Protein AF-A0A1Q7ZUX0-F1 (afdb_monomer_lite)

Structure (mmCIF, N/CA/C/O backbone):
data_AF-A0A1Q7ZUX0-F1
#
_entry.id   AF-A0A1Q7ZUX0-F1
#
loop_
_atom_site.group_PDB
_atom_site.id
_atom_site.type_symbol
_atom_site.label_atom_id
_atom_site.label_alt_id
_atom_site.label_comp_id
_atom_site.label_asym_id
_atom_site.label_entity_id
_atom_site.label_seq_id
_atom_site.pdbx_PDB_ins_code
_atom_site.Cartn_x
_atom_site.Cartn_y
_atom_site.Cartn_z
_atom_site.occupancy
_atom_site.B_iso_or_equiv
_atom_site.auth_seq_id
_atom_site.auth_comp_id
_atom_site.auth_asym_id
_atom_site.auth_atom_id
_atom_site.pdbx_PDB_model_num
ATOM 1 N N . MET A 1 1 ? -2.173 -11.342 -7.827 1.00 97.38 1 MET A N 1
ATOM 2 C CA . MET A 1 1 ? -1.468 -10.257 -7.103 1.00 97.38 1 MET A CA 1
ATOM 3 C C . MET A 1 1 ? -2.187 -8.942 -7.346 1.00 97.38 1 MET A C 1
ATOM 5 O O . MET A 1 1 ? -3.037 -8.902 -8.233 1.00 97.38 1 MET A O 1
ATOM 9 N N . LEU A 1 2 ? -1.873 -7.899 -6.580 1.00 97.94 2 LEU A N 1
ATOM 10 C CA . LEU A 1 2 ? -2.354 -6.536 -6.807 1.00 97.94 2 LEU A CA 1
ATOM 11 C C . LEU A 1 2 ? -1.170 -5.588 -7.036 1.00 97.94 2 LEU A C 1
ATOM 13 O O . LEU A 1 2 ? -0.123 -5.751 -6.407 1.00 97.94 2 LEU A O 1
ATOM 17 N N . SER A 1 3 ? -1.343 -4.604 -7.924 1.00 98.00 3 SER A N 1
ATOM 18 C CA . SER A 1 3 ? -0.387 -3.506 -8.095 1.00 98.00 3 SER A CA 1
ATOM 19 C C . SER A 1 3 ? -0.668 -2.402 -7.078 1.00 98.00 3 SER A C 1
ATOM 21 O O . SER A 1 3 ? -1.820 -2.016 -6.856 1.00 98.00 3 SER A O 1
ATOM 23 N N . ALA A 1 4 ? 0.394 -1.877 -6.479 1.00 97.44 4 ALA A N 1
ATOM 24 C CA . ALA A 1 4 ? 0.348 -0.714 -5.613 1.00 97.44 4 ALA A CA 1
ATOM 25 C C . ALA A 1 4 ? 1.332 0.356 -6.102 1.00 97.44 4 ALA A C 1
ATOM 27 O O . ALA A 1 4 ? 2.405 0.058 -6.626 1.00 97.44 4 ALA A O 1
ATOM 28 N N . ARG A 1 5 ? 0.928 1.615 -5.949 1.00 96.88 5 ARG A N 1
ATOM 29 C CA . ARG A 1 5 ? 1.744 2.796 -6.231 1.00 96.88 5 ARG A CA 1
ATOM 30 C C . ARG A 1 5 ? 2.155 3.421 -4.904 1.00 96.88 5 ARG A C 1
ATOM 32 O O . ARG A 1 5 ? 1.279 3.713 -4.089 1.00 96.88 5 ARG A O 1
ATOM 39 N N . VAL A 1 6 ? 3.447 3.623 -4.680 1.00 95.81 6 VAL A N 1
ATOM 40 C CA . VAL A 1 6 ? 3.997 4.081 -3.393 1.00 95.81 6 VAL A CA 1
ATOM 41 C C . VAL A 1 6 ? 3.889 5.597 -3.282 1.00 95.81 6 VAL A C 1
ATOM 43 O O . VAL A 1 6 ? 4.154 6.309 -4.250 1.00 95.81 6 VAL A O 1
ATOM 46 N N . ALA A 1 7 ? 3.468 6.100 -2.124 1.00 95.62 7 ALA A N 1
ATOM 47 C CA . ALA A 1 7 ? 3.399 7.534 -1.875 1.00 95.62 7 ALA A CA 1
ATOM 48 C C . ALA A 1 7 ? 4.806 8.152 -1.843 1.00 95.62 7 ALA A C 1
ATOM 50 O O . ALA A 1 7 ? 5.724 7.607 -1.232 1.00 95.62 7 ALA A O 1
ATOM 51 N N . SER A 1 8 ? 4.975 9.304 -2.491 1.00 91.69 8 SER A N 1
ATOM 52 C CA . SER A 1 8 ? 6.235 10.055 -2.468 1.00 91.69 8 SER A CA 1
ATOM 53 C C . SER A 1 8 ? 6.233 11.116 -1.370 1.00 91.69 8 SER A C 1
ATOM 55 O O . SER A 1 8 ? 5.201 11.727 -1.084 1.00 91.69 8 SER A O 1
ATOM 57 N N . LYS A 1 9 ? 7.417 11.416 -0.818 1.00 85.44 9 LYS A N 1
ATOM 58 C CA . LYS A 1 9 ? 7.622 12.539 0.117 1.00 85.44 9 LYS A CA 1
ATOM 59 C C . LYS A 1 9 ? 7.244 13.894 -0.494 1.00 85.44 9 LYS A C 1
ATOM 61 O O . LYS A 1 9 ? 6.820 14.783 0.232 1.00 85.44 9 LYS A O 1
ATOM 66 N N . ASN A 1 10 ? 7.349 14.024 -1.817 1.00 86.81 10 ASN A N 1
ATOM 67 C CA . ASN A 1 10 ? 7.028 15.255 -2.549 1.00 86.81 10 ASN A CA 1
ATOM 68 C C . ASN A 1 10 ? 5.558 15.307 -3.009 1.00 86.81 10 ASN A C 1
ATOM 70 O O . ASN A 1 10 ? 5.188 16.163 -3.808 1.00 86.81 10 ASN A O 1
ATOM 74 N N . GLY A 1 11 ? 4.724 14.382 -2.527 1.00 89.31 11 GLY A N 1
ATOM 75 C CA . GLY A 1 11 ? 3.347 14.220 -2.973 1.00 89.31 11 GLY A CA 1
ATOM 76 C C . GLY A 1 11 ? 3.215 13.338 -4.217 1.00 89.31 11 GLY A C 1
ATOM 77 O O . GLY A 1 11 ? 4.173 13.055 -4.936 1.00 89.31 11 GLY A O 1
ATOM 78 N N . GLY A 1 12 ? 1.990 12.869 -4.451 1.00 94.44 12 GLY A N 1
ATOM 79 C CA . GLY A 1 12 ? 1.679 11.934 -5.529 1.00 94.44 12 GLY A CA 1
ATOM 80 C C . GLY A 1 12 ? 2.091 10.490 -5.233 1.00 94.44 12 GLY A C 1
ATOM 81 O O . GLY A 1 12 ? 2.459 10.129 -4.113 1.00 94.44 12 GLY A O 1
ATOM 82 N N . PHE A 1 13 ? 1.993 9.655 -6.266 1.00 95.69 13 PHE A N 1
ATOM 83 C CA . PHE A 1 13 ? 2.260 8.223 -6.189 1.00 95.69 13 PHE A CA 1
ATOM 84 C C . PHE A 1 13 ? 3.173 7.779 -7.327 1.00 95.69 13 PHE A C 1
ATOM 86 O O . PHE A 1 13 ? 3.032 8.255 -8.459 1.00 95.69 13 PHE A O 1
ATOM 93 N N . SER A 1 14 ? 4.044 6.818 -7.034 1.00 95.25 14 SER A N 1
ATOM 94 C CA . SER A 1 14 ? 4.951 6.190 -7.993 1.00 95.25 14 SER A CA 1
ATOM 95 C C . SER A 1 14 ? 4.201 5.582 -9.197 1.00 95.25 14 SER A C 1
ATOM 97 O O . SER A 1 14 ? 2.976 5.434 -9.146 1.00 95.25 14 SER A O 1
ATOM 99 N N . PRO A 1 15 ? 4.870 5.265 -10.317 1.00 95.25 15 PRO A N 1
ATOM 100 C CA . PRO A 1 15 ? 4.250 4.549 -11.433 1.00 95.25 15 PRO A CA 1
ATOM 101 C C . PRO A 1 15 ? 3.519 3.254 -11.029 1.00 95.25 15 PRO A C 1
ATOM 103 O O . PRO A 1 15 ? 3.806 2.643 -10.000 1.00 95.25 15 PRO A O 1
ATOM 106 N N . GLU A 1 16 ? 2.557 2.818 -11.850 1.00 95.94 16 GLU A N 1
ATOM 107 C CA . GLU A 1 16 ? 1.914 1.513 -11.650 1.00 95.94 16 GLU A CA 1
ATOM 108 C C . GLU A 1 16 ? 2.947 0.376 -11.736 1.00 95.94 16 GLU A C 1
ATOM 110 O O . GLU A 1 16 ? 3.914 0.470 -12.489 1.00 95.94 16 GLU A O 1
ATOM 115 N N . PHE A 1 17 ? 2.714 -0.696 -10.971 1.00 96.81 17 PHE A N 1
ATOM 116 C CA . PHE A 1 17 ? 3.571 -1.886 -10.860 1.00 96.81 17 PHE A CA 1
ATOM 117 C C . PHE A 1 17 ? 4.904 -1.672 -10.130 1.00 96.81 17 PHE A C 1
ATOM 119 O O . PHE A 1 17 ? 5.730 -2.578 -10.110 1.00 96.81 17 PHE A O 1
ATOM 126 N N . ASP A 1 18 ? 5.109 -0.521 -9.488 1.00 94.25 18 ASP A N 1
ATOM 127 C CA . ASP A 1 18 ? 6.287 -0.302 -8.641 1.00 94.25 18 ASP A CA 1
ATOM 128 C C . ASP A 1 18 ? 6.276 -1.112 -7.349 1.00 94.25 18 ASP A C 1
ATOM 130 O O . ASP A 1 18 ? 7.342 -1.390 -6.808 1.00 94.25 18 ASP A O 1
ATOM 134 N N . HIS A 1 19 ? 5.095 -1.495 -6.863 1.00 96.00 19 HIS A N 1
ATOM 135 C CA . HIS A 1 19 ? 4.965 -2.340 -5.686 1.00 96.00 19 HIS A CA 1
ATOM 136 C C . HIS A 1 19 ? 3.933 -3.445 -5.895 1.00 96.00 19 HIS A C 1
ATOM 138 O O . HIS A 1 19 ? 2.892 -3.236 -6.529 1.00 96.00 19 HIS A O 1
ATOM 144 N N . MET A 1 20 ? 4.217 -4.626 -5.349 1.00 97.38 20 MET A N 1
ATOM 145 C CA . MET A 1 20 ? 3.355 -5.804 -5.420 1.00 97.38 20 MET A CA 1
ATOM 146 C C . MET A 1 20 ? 2.839 -6.150 -4.026 1.00 97.38 20 MET A C 1
ATOM 148 O O . MET A 1 20 ? 3.614 -6.305 -3.090 1.00 97.38 20 MET A O 1
ATOM 152 N N . THR A 1 21 ? 1.529 -6.356 -3.912 1.00 97.75 21 THR A N 1
ATOM 153 C CA . THR A 1 21 ? 0.895 -6.851 -2.681 1.00 97.75 21 THR A CA 1
ATOM 154 C C . THR A 1 21 ? -0.030 -8.028 -2.979 1.00 97.75 21 THR A C 1
ATOM 156 O O . THR A 1 21 ? -0.332 -8.349 -4.141 1.00 97.75 21 THR A O 1
ATOM 159 N N . LEU A 1 22 ? -0.494 -8.695 -1.924 1.00 98.06 22 LEU A N 1
ATOM 160 C CA . LEU A 1 22 ? -1.415 -9.818 -2.014 1.00 98.06 22 LEU A CA 1
ATOM 161 C C . LEU A 1 22 ? -2.781 -9.454 -1.433 1.00 98.06 22 LEU A C 1
ATOM 163 O O . LEU A 1 22 ? -2.894 -8.903 -0.341 1.00 98.06 22 LEU A O 1
ATOM 167 N N . LEU A 1 23 ? -3.826 -9.831 -2.169 1.00 97.94 23 LEU A N 1
ATOM 168 C CA . LEU A 1 23 ? -5.182 -9.933 -1.646 1.00 97.94 23 LEU A CA 1
ATOM 169 C C . LEU A 1 23 ? -5.449 -11.387 -1.278 1.00 97.94 23 LEU A C 1
ATOM 171 O O . LEU A 1 23 ? -5.555 -12.237 -2.163 1.00 97.94 23 LEU A O 1
ATOM 175 N N . VAL A 1 24 ? -5.589 -11.650 0.015 1.00 98.12 24 VAL A N 1
ATOM 176 C CA . VAL A 1 24 ? 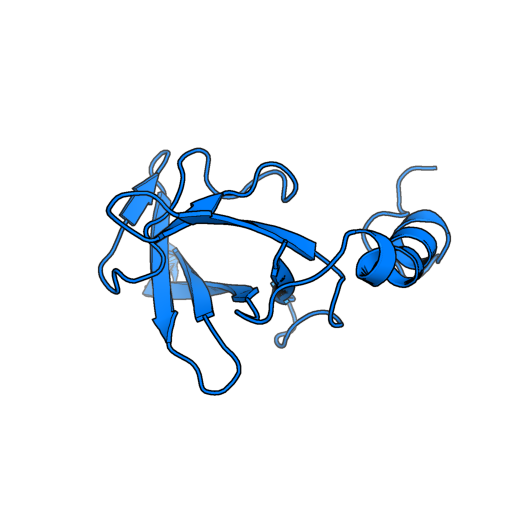-5.941 -12.961 0.559 1.00 98.12 24 VAL A CA 1
ATOM 177 C C . VAL A 1 24 ? -7.437 -12.967 0.858 1.00 98.12 24 VAL A C 1
ATOM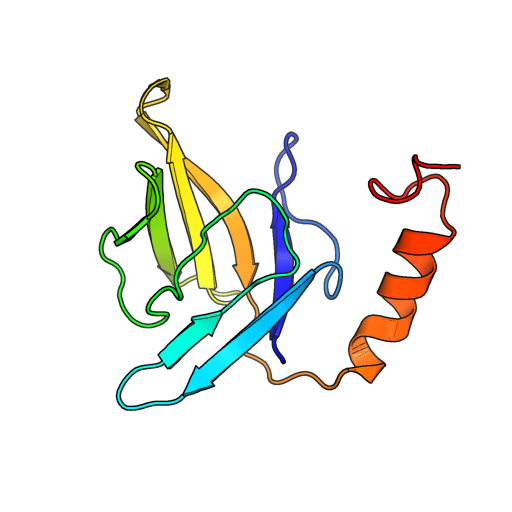 179 O O . VAL A 1 24 ? -7.942 -12.098 1.567 1.00 98.12 24 VAL A O 1
ATOM 182 N N . ARG A 1 25 ? -8.171 -13.925 0.288 1.00 97.06 25 ARG A N 1
ATOM 183 C CA . ARG A 1 25 ? -9.618 -14.063 0.496 1.00 97.06 25 ARG A CA 1
ATOM 184 C C . ARG A 1 25 ? -9.882 -15.211 1.464 1.00 97.06 25 ARG A C 1
ATOM 186 O O . ARG A 1 25 ? -9.643 -16.360 1.115 1.00 97.06 25 ARG A O 1
ATOM 193 N N . LEU A 1 26 ? -10.368 -14.879 2.656 1.00 94.75 26 LEU A N 1
ATOM 194 C CA . LEU A 1 26 ? -10.915 -15.827 3.629 1.00 94.75 26 LEU A CA 1
ATOM 195 C C . LEU A 1 26 ? -12.394 -15.468 3.848 1.00 94.75 26 LEU A C 1
ATOM 197 O O . LEU A 1 26 ? -13.070 -15.085 2.894 1.00 94.75 26 LEU A O 1
ATOM 201 N N . LYS A 1 27 ? -12.894 -15.535 5.090 1.00 96.75 27 LYS A N 1
ATOM 202 C CA . LYS A 1 27 ? -14.196 -14.948 5.455 1.00 96.75 27 LYS A CA 1
ATOM 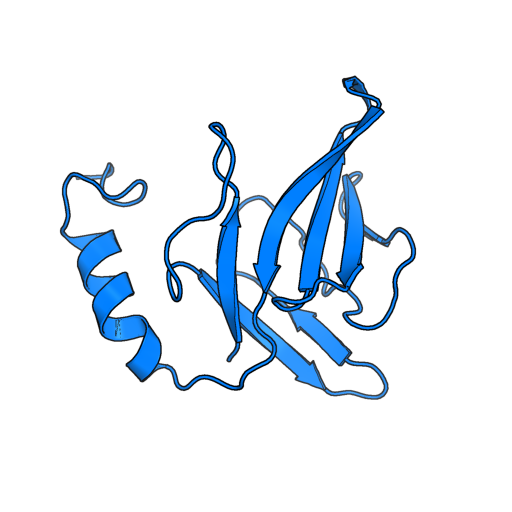203 C C . LYS A 1 27 ? -14.261 -13.458 5.091 1.00 96.75 27 LYS A C 1
ATOM 205 O O . LYS A 1 27 ? -15.263 -12.999 4.559 1.00 96.75 27 LYS A O 1
ATOM 210 N N . ASP A 1 28 ? -13.167 -12.745 5.348 1.00 96.81 28 ASP A N 1
ATOM 211 C CA . ASP A 1 28 ? -12.973 -11.336 5.009 1.00 96.81 28 ASP A CA 1
ATOM 212 C C . ASP A 1 28 ? -11.800 -11.191 4.012 1.00 96.81 28 ASP A C 1
ATOM 214 O O . ASP A 1 28 ? -10.941 -12.081 3.933 1.00 96.81 28 ASP A O 1
ATOM 218 N N . PRO A 1 29 ? -11.736 -10.101 3.225 1.00 97.81 29 PRO A N 1
ATOM 219 C CA . PRO A 1 29 ? -10.604 -9.800 2.357 1.00 97.81 29 PRO A CA 1
ATOM 220 C C . PRO A 1 29 ? -9.463 -9.124 3.131 1.00 97.81 29 PRO A C 1
ATOM 222 O O . PRO A 1 29 ? -9.654 -8.095 3.783 1.00 97.81 29 PRO A O 1
ATOM 225 N N . TRP A 1 30 ? -8.250 -9.648 2.981 1.00 98.25 30 TRP A N 1
ATOM 226 C CA . TRP A 1 30 ? -7.055 -9.164 3.669 1.00 98.25 30 TRP A CA 1
ATOM 227 C C . TRP A 1 30 ? -5.993 -8.689 2.685 1.00 98.25 30 TRP A C 1
ATOM 229 O O . TRP A 1 30 ? -5.728 -9.334 1.670 1.00 98.25 30 TRP A O 1
ATOM 239 N N . LEU A 1 31 ? -5.375 -7.562 3.011 1.00 98.00 31 LEU A N 1
ATOM 240 C CA . LEU A 1 31 ? -4.151 -7.070 2.406 1.00 98.00 31 LEU A CA 1
ATOM 241 C C . LEU A 1 31 ? -2.964 -7.678 3.155 1.00 98.00 31 LEU A C 1
ATOM 243 O O . LEU A 1 31 ? -2.829 -7.468 4.360 1.00 98.00 31 LEU A O 1
ATOM 247 N N . ALA A 1 32 ? -2.116 -8.403 2.434 1.00 97.69 32 ALA A N 1
ATOM 248 C CA . ALA A 1 32 ? -0.850 -8.917 2.937 1.00 97.69 32 ALA A CA 1
ATOM 249 C C . ALA A 1 32 ? 0.304 -8.369 2.092 1.00 97.69 32 ALA A C 1
ATOM 251 O O . ALA A 1 32 ? 0.233 -8.331 0.859 1.00 97.69 32 ALA A O 1
ATOM 252 N N . ASP A 1 33 ? 1.361 -7.940 2.770 1.00 96.94 33 ASP A N 1
ATOM 253 C CA . ASP A 1 33 ? 2.532 -7.325 2.162 1.00 96.94 33 ASP A CA 1
ATOM 254 C C . ASP A 1 33 ? 3.744 -7.576 3.057 1.00 96.94 33 ASP A C 1
ATOM 256 O O . ASP A 1 33 ? 3.766 -7.161 4.210 1.00 96.94 33 ASP A O 1
ATOM 260 N N . VAL A 1 34 ? 4.728 -8.288 2.517 1.00 94.69 34 VAL A N 1
ATOM 261 C CA . VAL A 1 34 ? 6.004 -8.587 3.184 1.00 94.69 34 VAL A CA 1
ATOM 262 C C . VAL A 1 34 ? 7.191 -8.019 2.398 1.00 94.69 34 VAL A C 1
ATOM 264 O O . VAL A 1 34 ? 8.337 -8.325 2.705 1.00 94.69 34 VAL A O 1
ATOM 267 N N . GLY A 1 35 ? 6.922 -7.227 1.351 1.00 92.38 35 GLY A N 1
ATOM 268 C CA . GLY A 1 35 ? 7.930 -6.728 0.411 1.00 92.38 35 GLY A CA 1
ATOM 269 C C . GLY A 1 35 ? 8.229 -5.234 0.538 1.00 92.38 35 GLY A C 1
ATOM 270 O O . GLY A 1 35 ? 9.182 -4.765 -0.071 1.00 92.38 35 GLY A O 1
ATOM 271 N N . PHE A 1 36 ? 7.432 -4.476 1.301 1.00 88.44 36 PHE A N 1
ATOM 272 C CA . PHE A 1 36 ? 7.606 -3.022 1.441 1.00 88.44 36 PHE A CA 1
ATOM 273 C C . PHE A 1 36 ? 8.790 -2.625 2.345 1.00 88.44 36 PHE A C 1
ATOM 275 O O . PHE A 1 36 ? 9.295 -1.508 2.256 1.00 88.44 36 PHE A O 1
ATOM 282 N N . GLY A 1 37 ? 9.223 -3.522 3.236 1.00 86.69 37 GLY A N 1
ATOM 283 C CA . GLY A 1 37 ? 10.162 -3.214 4.315 1.00 86.69 37 GLY A CA 1
ATOM 284 C C . GLY A 1 37 ? 9.434 -2.714 5.567 1.00 86.69 37 GLY A C 1
ATOM 285 O O . GLY A 1 37 ? 8.619 -3.427 6.145 1.00 86.69 37 GLY A O 1
ATOM 286 N N . GLU A 1 38 ? 9.718 -1.485 5.995 1.00 87.75 38 GLU A N 1
ATOM 287 C CA . GLU A 1 38 ? 9.191 -0.883 7.231 1.00 87.75 38 GLU A CA 1
ATOM 288 C C . GLU A 1 38 ? 7.764 -0.321 7.058 1.00 87.75 38 GLU A C 1
ATOM 290 O O . GLU A 1 38 ? 7.565 0.880 6.847 1.00 87.75 38 GLU A O 1
ATOM 295 N N . LEU A 1 39 ? 6.746 -1.180 7.183 1.00 91.25 39 LEU A N 1
ATOM 296 C CA . LEU A 1 39 ? 5.338 -0.765 7.160 1.00 91.25 39 LEU A CA 1
ATOM 297 C C . LEU A 1 39 ? 4.524 -1.409 8.293 1.00 91.25 39 LEU A C 1
ATOM 299 O O . LEU A 1 39 ? 4.619 -0.956 9.438 1.00 91.25 39 LEU A O 1
ATOM 303 N N . PHE A 1 40 ? 3.724 -2.429 7.984 1.00 95.19 40 PHE A N 1
ATOM 304 C CA . PHE A 1 40 ? 2.905 -3.206 8.916 1.00 95.19 40 PHE A CA 1
ATOM 305 C C . PHE A 1 40 ? 3.392 -4.663 8.925 1.00 95.19 40 PHE A C 1
ATOM 307 O O . PHE A 1 40 ? 3.961 -5.111 7.930 1.00 95.19 40 PHE A O 1
ATOM 314 N N . THR A 1 41 ? 3.193 -5.396 10.021 1.00 95.81 41 THR A N 1
ATOM 315 C CA . THR A 1 41 ? 3.653 -6.792 10.157 1.00 95.81 41 THR A CA 1
ATOM 316 C C . THR A 1 41 ? 2.504 -7.799 10.175 1.00 95.81 41 THR A C 1
ATOM 318 O O . THR A 1 41 ? 2.720 -8.985 9.934 1.00 95.81 41 THR A O 1
ATOM 321 N N . GLU A 1 42 ? 1.272 -7.338 10.377 1.00 96.38 42 GLU A N 1
ATOM 322 C CA . GLU A 1 42 ? 0.064 -8.154 10.332 1.00 96.38 42 GLU A CA 1
ATOM 323 C C . GLU A 1 42 ? -0.793 -7.811 9.101 1.00 96.38 42 GLU A C 1
ATOM 325 O O . GLU A 1 42 ? -0.833 -6.656 8.672 1.00 96.38 42 GLU A O 1
ATOM 330 N N . PRO A 1 43 ? -1.560 -8.759 8.531 1.00 97.44 43 PRO A N 1
ATOM 331 C CA . PRO A 1 43 ? -2.496 -8.453 7.452 1.00 97.44 43 PRO A CA 1
ATOM 332 C C . PRO A 1 43 ? -3.540 -7.405 7.860 1.00 97.44 43 PRO A C 1
ATOM 334 O O . PRO A 1 43 ? -4.056 -7.418 8.980 1.00 97.44 43 PRO A O 1
ATOM 337 N N . LYS A 1 44 ? -3.903 -6.503 6.943 1.00 98.00 44 LYS A N 1
ATOM 338 C CA . LYS A 1 44 ? -4.935 -5.480 7.185 1.00 98.00 44 LYS A CA 1
ATOM 339 C C . LYS A 1 44 ? -6.232 -5.830 6.462 1.00 98.00 44 LYS A C 1
ATOM 341 O O . LYS A 1 44 ? -6.219 -6.187 5.285 1.00 98.00 44 LYS A O 1
ATOM 346 N N . ARG A 1 45 ? -7.373 -5.701 7.139 1.00 97.88 45 ARG A N 1
ATOM 347 C CA . ARG A 1 45 ? -8.697 -5.907 6.535 1.00 97.88 45 ARG A CA 1
ATOM 348 C C . ARG A 1 45 ? -8.948 -4.857 5.465 1.00 97.88 45 ARG A C 1
ATOM 350 O O . ARG A 1 45 ? -8.937 -3.662 5.755 1.00 97.88 45 ARG A O 1
ATOM 357 N N . LEU A 1 46 ? -9.184 -5.308 4.239 1.00 97.12 46 LEU A N 1
ATOM 358 C CA . LEU A 1 46 ? -9.283 -4.454 3.056 1.00 97.12 46 LEU A CA 1
ATOM 359 C C . LEU A 1 46 ? -10.649 -3.759 2.929 1.00 97.12 46 LEU A C 1
ATOM 361 O O . LEU A 1 46 ? -10.770 -2.710 2.290 1.00 97.12 46 LEU A O 1
ATOM 365 N N . ASP A 1 47 ? -11.692 -4.360 3.495 1.00 95.12 47 ASP A N 1
ATOM 366 C CA . ASP A 1 47 ? -13.072 -3.872 3.473 1.00 95.12 47 ASP A CA 1
ATOM 367 C C . ASP A 1 47 ? -13.477 -3.101 4.737 1.00 95.12 47 ASP A C 1
ATOM 369 O O . ASP A 1 47 ? -14.560 -2.516 4.770 1.00 95.12 47 ASP A O 1
ATOM 373 N N . TYR A 1 48 ? -12.593 -3.034 5.733 1.00 97.12 48 TYR A N 1
ATOM 374 C CA . TYR A 1 48 ? -12.801 -2.307 6.978 1.00 97.12 48 TYR A CA 1
ATOM 375 C C . TYR A 1 48 ? -12.197 -0.897 6.908 1.00 97.12 48 TYR A C 1
ATOM 377 O O . TYR A 1 48 ? -10.995 -0.726 6.707 1.00 97.12 48 TYR A O 1
ATOM 385 N N . SER A 1 49 ? -13.034 0.127 7.097 1.00 94.19 49 SER A N 1
ATOM 386 C CA . SER A 1 49 ? -12.627 1.539 7.017 1.00 94.19 49 SER A CA 1
ATOM 387 C C . SER A 1 49 ? -12.150 2.139 8.342 1.00 94.19 49 SER A C 1
ATOM 389 O O . SER A 1 49 ? -11.734 3.300 8.368 1.00 94.19 49 SER A O 1
ATOM 391 N N . GLY A 1 50 ? -12.253 1.392 9.443 1.00 97.19 50 GLY A N 1
ATOM 392 C CA . GLY A 1 50 ? -11.817 1.847 10.758 1.00 97.19 50 GLY A CA 1
ATOM 393 C C . GLY A 1 50 ? -10.296 1.761 10.955 1.00 97.19 50 GLY A C 1
ATOM 394 O O . GLY A 1 50 ? -9.590 1.182 10.121 1.00 97.19 50 GLY A O 1
ATOM 395 N N . PRO A 1 51 ? -9.780 2.335 12.057 1.00 97.75 51 PRO A N 1
ATOM 396 C CA . PRO A 1 51 ? -8.380 2.205 12.441 1.00 97.75 51 PRO A CA 1
ATOM 397 C C . PRO A 1 51 ? -7.998 0.746 12.725 1.00 97.75 51 PRO A C 1
ATOM 399 O O . PRO A 1 51 ? -8.776 -0.001 13.318 1.00 97.75 51 PRO A O 1
ATOM 402 N N . GLN A 1 52 ? -6.793 0.354 12.320 1.00 98.25 52 GLN A N 1
ATOM 403 C CA . GLN A 1 52 ? -6.208 -0.968 12.540 1.00 98.25 52 GLN A CA 1
ATOM 404 C C . GLN A 1 52 ? -4.811 -0.787 13.140 1.00 98.25 52 GLN A C 1
ATOM 406 O O . GLN A 1 52 ? -3.926 -0.239 12.482 1.00 98.25 52 GLN A O 1
ATOM 411 N N . THR A 1 53 ? -4.618 -1.200 14.390 1.00 97.81 53 THR A N 1
ATOM 412 C CA . THR A 1 53 ? -3.325 -1.115 15.084 1.00 97.81 53 THR A CA 1
ATOM 413 C C . THR A 1 53 ? -2.377 -2.213 14.622 1.00 97.81 53 THR A C 1
ATOM 415 O O . THR A 1 53 ? -2.820 -3.306 14.271 1.00 97.81 53 THR A O 1
ATOM 418 N N . ASP A 1 54 ? -1.083 -1.914 14.614 1.00 97.12 54 ASP A N 1
ATOM 419 C CA . ASP A 1 54 ? -0.013 -2.860 14.305 1.00 97.12 54 ASP A CA 1
ATOM 420 C C . ASP A 1 54 ? 1.324 -2.292 14.804 1.00 97.12 54 ASP A C 1
ATOM 422 O O . ASP A 1 54 ? 1.696 -1.182 14.416 1.00 97.12 54 ASP A O 1
ATOM 426 N N . GLY A 1 55 ? 2.017 -3.002 15.700 1.00 93.56 55 GLY A N 1
ATOM 427 C CA . GLY A 1 55 ? 3.349 -2.600 16.174 1.00 93.56 55 GLY A CA 1
ATOM 428 C C . GLY A 1 55 ? 3.424 -1.176 16.746 1.00 93.56 55 GLY A C 1
ATOM 429 O O . GLY A 1 55 ? 4.385 -0.456 16.491 1.00 93.56 55 GLY A O 1
ATOM 430 N N . GLY A 1 56 ? 2.379 -0.718 17.447 1.00 94.56 56 GLY A N 1
ATOM 431 C CA . GLY A 1 56 ? 2.290 0.652 17.981 1.00 94.56 56 GLY A CA 1
ATOM 432 C C . GLY A 1 56 ? 1.965 1.738 16.944 1.00 94.56 56 GLY A C 1
ATOM 433 O O . GLY A 1 56 ? 1.830 2.907 17.298 1.00 94.56 56 GLY A O 1
ATOM 434 N N . ARG A 1 57 ? 1.794 1.374 15.669 1.00 97.00 57 ARG A N 1
ATOM 435 C CA . ARG A 1 57 ? 1.340 2.252 14.583 1.00 97.00 57 ARG A CA 1
ATOM 436 C C . ARG A 1 57 ? -0.150 2.013 14.320 1.00 97.00 57 ARG A C 1
ATOM 438 O O . ARG A 1 57 ? -0.692 0.952 14.629 1.00 97.00 57 ARG A O 1
ATOM 445 N N . VAL A 1 58 ? -0.826 3.000 13.734 1.00 98.25 58 VAL A N 1
ATOM 446 C CA . VAL A 1 58 ? -2.251 2.899 13.380 1.00 98.25 58 VAL A CA 1
ATOM 447 C C . VAL A 1 58 ? -2.418 3.094 11.883 1.00 98.25 58 VAL A C 1
ATOM 449 O O . VAL A 1 58 ? -1.939 4.075 11.318 1.00 98.25 58 VAL A O 1
ATOM 452 N N . TYR A 1 59 ? -3.130 2.172 11.246 1.00 98.31 59 TYR A N 1
ATOM 453 C CA . TYR A 1 59 ? -3.389 2.159 9.814 1.00 98.31 59 TYR A CA 1
ATOM 454 C C . TYR A 1 59 ? -4.868 2.335 9.514 1.00 98.31 59 TYR A C 1
ATOM 456 O O . TYR A 1 59 ? -5.732 2.023 10.332 1.00 98.31 59 TYR A O 1
ATOM 464 N N . ARG A 1 60 ? -5.171 2.808 8.309 1.00 98.06 60 ARG A N 1
ATOM 465 C CA . ARG A 1 60 ? -6.535 2.884 7.795 1.00 98.06 60 ARG A CA 1
ATOM 466 C C . ARG A 1 60 ? -6.545 2.648 6.296 1.00 98.06 60 ARG A C 1
ATOM 468 O O . ARG A 1 60 ? -5.702 3.185 5.578 1.00 98.06 60 ARG A O 1
ATOM 475 N N . ILE A 1 61 ? -7.537 1.895 5.829 1.00 98.25 61 ILE A N 1
ATOM 476 C CA . ILE A 1 61 ? -7.794 1.688 4.405 1.00 98.25 61 ILE A CA 1
ATOM 477 C C . ILE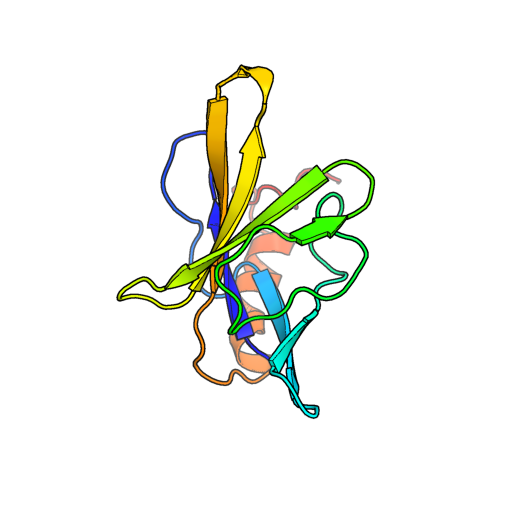 A 1 61 ? -9.063 2.446 4.027 1.00 98.25 61 ILE A C 1
ATOM 479 O O . ILE A 1 61 ? -10.121 2.264 4.624 1.00 98.25 61 ILE A O 1
ATOM 483 N N . THR A 1 62 ? -8.964 3.318 3.026 1.00 97.81 62 THR A N 1
ATOM 484 C CA . THR A 1 62 ? -10.096 4.116 2.534 1.00 97.81 62 THR A CA 1
ATOM 485 C C . THR A 1 62 ? -10.372 3.836 1.064 1.00 97.81 62 THR A C 1
ATOM 487 O O . THR A 1 62 ? -9.480 3.467 0.297 1.00 97.81 62 THR A O 1
ATOM 490 N N . ARG A 1 63 ? -11.636 3.983 0.656 1.00 97.38 63 ARG A N 1
ATOM 491 C CA . ARG A 1 63 ? -12.042 3.843 -0.746 1.00 97.38 63 ARG A CA 1
ATOM 492 C C . ARG A 1 63 ? -11.717 5.128 -1.509 1.00 97.38 63 ARG A C 1
ATOM 494 O O . ARG A 1 63 ? -11.954 6.229 -1.007 1.00 97.38 63 ARG A O 1
ATOM 501 N N . ARG A 1 64 ? -11.192 4.969 -2.721 1.00 95.50 64 ARG A N 1
ATOM 502 C CA . ARG A 1 64 ? -10.903 6.044 -3.678 1.00 95.50 64 ARG A CA 1
ATOM 503 C C . ARG A 1 64 ? -11.392 5.630 -5.071 1.00 95.50 64 ARG A C 1
ATOM 505 O O . ARG A 1 64 ? -11.519 4.423 -5.292 1.00 95.50 64 ARG A O 1
ATOM 512 N N . PRO A 1 65 ? -11.669 6.573 -5.989 1.00 94.06 65 PRO A N 1
ATOM 513 C CA . PRO A 1 65 ? -12.070 6.241 -7.360 1.00 94.06 65 PRO A CA 1
ATOM 514 C C . PRO A 1 65 ? -11.099 5.266 -8.044 1.00 94.06 65 PRO A C 1
ATOM 516 O O . PRO A 1 65 ? -11.517 4.306 -8.682 1.00 94.06 65 PRO A O 1
ATOM 519 N N . GLU A 1 66 ? -9.802 5.460 -7.825 1.00 89.94 66 GLU A N 1
ATOM 520 C CA . GLU A 1 66 ? -8.711 4.657 -8.375 1.00 89.94 66 GLU A CA 1
ATOM 521 C C . GLU A 1 66 ? -8.429 3.338 -7.622 1.00 89.94 66 GLU A C 1
ATOM 523 O O . GLU A 1 66 ? -7.633 2.528 -8.097 1.00 89.94 66 GLU A O 1
ATOM 528 N N . GLY A 1 67 ? -9.075 3.080 -6.472 1.00 95.69 67 GLY A N 1
ATOM 529 C CA . GLY A 1 67 ? -8.909 1.823 -5.733 1.00 95.69 67 GLY A CA 1
ATOM 530 C C . GLY A 1 67 ? -9.026 1.923 -4.207 1.00 95.69 67 GLY A C 1
ATOM 531 O O . GLY A 1 67 ? -10.083 2.257 -3.651 1.00 95.69 67 GLY A O 1
ATOM 532 N N . ARG A 1 68 ? -7.969 1.513 -3.498 1.00 97.94 68 ARG A N 1
ATOM 533 C CA . ARG A 1 68 ? -7.875 1.564 -2.029 1.00 97.94 68 ARG A CA 1
ATOM 534 C C . ARG A 1 68 ? -6.620 2.310 -1.607 1.00 97.94 68 ARG A C 1
ATOM 536 O O . ARG A 1 68 ? -5.528 1.966 -2.034 1.00 97.94 68 ARG A O 1
ATOM 543 N N . LEU A 1 69 ? -6.778 3.288 -0.726 1.00 97.94 69 LEU A N 1
ATOM 544 C CA . LEU A 1 69 ? -5.665 4.028 -0.151 1.00 97.94 69 LEU A CA 1
ATOM 545 C C . LEU A 1 69 ? -5.365 3.497 1.248 1.00 97.94 69 LEU A C 1
ATOM 547 O O . LEU A 1 69 ? -6.222 3.603 2.130 1.00 97.94 69 LEU A O 1
ATOM 551 N N . LEU A 1 70 ? -4.154 2.975 1.441 1.00 97.94 70 LEU A N 1
ATOM 552 C CA . LEU A 1 70 ? -3.597 2.695 2.758 1.00 97.94 70 LEU A CA 1
ATOM 553 C C . LEU A 1 70 ? -2.914 3.957 3.294 1.00 97.94 70 LEU A C 1
ATOM 555 O O . LEU A 1 70 ? -2.052 4.540 2.633 1.00 97.94 70 LEU A O 1
ATOM 559 N N . SER A 1 71 ? -3.273 4.350 4.511 1.00 97.69 71 SER A N 1
ATOM 560 C CA . SER A 1 71 ? -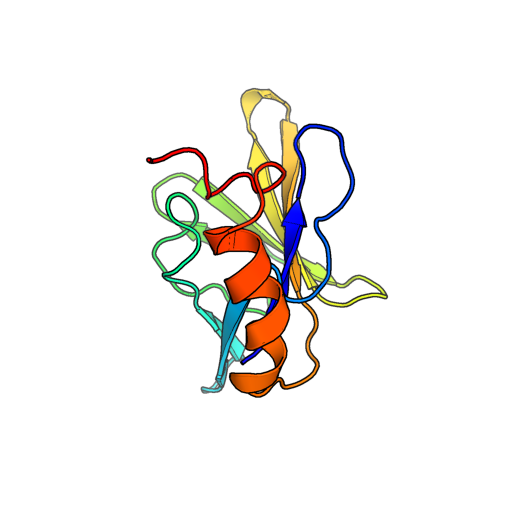2.643 5.454 5.232 1.00 97.69 71 SER A CA 1
ATOM 561 C C . SER A 1 71 ? -2.215 5.020 6.627 1.00 97.69 71 SER A C 1
ATOM 563 O O . SER A 1 71 ? -2.871 4.179 7.244 1.00 97.69 71 SER A O 1
ATOM 565 N N . ARG A 1 72 ? -1.152 5.641 7.134 1.00 97.69 72 ARG A N 1
ATOM 566 C CA . ARG A 1 72 ? -0.683 5.514 8.515 1.00 97.69 72 ARG A CA 1
ATOM 567 C C . ARG A 1 72 ? -0.970 6.808 9.270 1.00 97.69 72 ARG A C 1
ATOM 569 O O . ARG A 1 72 ? -0.857 7.888 8.700 1.00 97.69 72 ARG A O 1
ATOM 576 N N . TRP A 1 73 ? -1.373 6.707 10.526 1.00 98.06 73 TRP A N 1
ATOM 577 C CA . TRP A 1 73 ? -1.546 7.866 11.391 1.00 98.06 73 TRP A CA 1
ATOM 578 C C . TRP A 1 73 ? -0.185 8.438 11.788 1.00 98.06 73 TRP A C 1
ATOM 580 O O . TRP A 1 73 ? 0.653 7.706 12.312 1.00 98.06 73 TRP A O 1
ATOM 590 N N . GLU A 1 74 ? 0.015 9.733 11.556 1.00 96.81 74 GLU A N 1
ATOM 591 C CA . GLU A 1 74 ? 1.151 10.500 12.062 1.00 96.81 74 GLU A CA 1
ATOM 592 C C . GLU A 1 74 ? 0.653 11.412 13.186 1.00 96.81 74 GLU A C 1
ATOM 594 O O . GLU A 1 74 ? 0.059 12.468 12.946 1.00 96.81 74 GLU A O 1
ATOM 599 N N . GLY A 1 75 ? 0.860 10.963 14.425 1.00 95.75 75 GLY A N 1
ATOM 600 C CA . GLY A 1 75 ? 0.328 11.619 15.616 1.00 95.75 75 GLY A CA 1
ATOM 601 C C . GLY A 1 75 ? 0.889 13.020 15.833 1.00 95.75 75 GLY A C 1
ATOM 602 O O . GLY A 1 75 ? 0.134 13.910 16.215 1.00 95.75 75 GLY A O 1
ATOM 603 N N . ALA A 1 76 ? 2.168 13.252 15.518 1.00 96.12 76 ALA A N 1
ATOM 604 C CA . ALA A 1 76 ? 2.790 14.561 15.712 1.00 96.12 76 ALA A CA 1
ATOM 605 C C . ALA A 1 76 ? 2.208 15.630 14.774 1.00 96.12 76 ALA A C 1
ATOM 607 O O . ALA A 1 76 ? 2.165 16.809 15.117 1.00 96.12 76 ALA A O 1
ATOM 608 N N . LYS A 1 77 ? 1.735 15.218 13.592 1.00 95.88 77 LYS A N 1
ATOM 609 C CA . LYS A 1 77 ? 1.131 16.104 12.586 1.00 95.88 77 LYS A CA 1
ATOM 610 C C . LYS A 1 77 ? -0.398 16.063 12.592 1.00 95.88 77 LYS A C 1
ATOM 612 O O . LYS A 1 77 ? -1.021 16.771 11.804 1.00 95.88 77 LYS A O 1
ATOM 617 N N . ASN A 1 78 ? -0.996 15.228 13.445 1.00 96.38 78 ASN A N 1
ATOM 618 C CA . ASN A 1 78 ? -2.438 15.005 13.531 1.00 96.38 78 ASN A CA 1
ATOM 619 C C . ASN A 1 78 ? -3.086 14.714 12.159 1.00 96.38 78 ASN A C 1
ATOM 621 O O . ASN A 1 78 ? -4.135 15.265 11.818 1.00 96.38 78 ASN A O 1
ATOM 625 N N . LEU A 1 79 ? -2.442 13.876 11.338 1.00 96.50 79 LEU A N 1
ATOM 626 C CA . LEU A 1 79 ? -2.913 13.574 9.984 1.00 96.50 79 LEU A CA 1
ATOM 627 C C . LEU A 1 79 ? -2.676 12.118 9.573 1.00 96.50 79 LEU A C 1
ATOM 629 O O . LEU A 1 79 ? -1.880 11.387 10.158 1.00 96.50 79 LEU A O 1
ATOM 633 N N . TRP A 1 80 ? -3.379 11.700 8.520 1.00 97.38 80 TRP A N 1
ATOM 634 C CA . TRP A 1 80 ? -3.200 10.394 7.887 1.00 97.38 80 TRP A CA 1
ATOM 635 C C . TRP A 1 80 ? -2.232 10.507 6.710 1.00 97.38 80 TRP A C 1
ATOM 637 O O . TRP A 1 80 ? -2.593 11.057 5.671 1.00 97.38 80 TRP A O 1
ATOM 647 N N . GLU A 1 81 ? -1.030 9.954 6.852 1.00 96.75 81 GLU A N 1
ATOM 648 C CA . GLU A 1 81 ? -0.008 9.929 5.807 1.00 96.75 81 GLU A CA 1
ATOM 649 C C . GLU A 1 81 ? -0.263 8.780 4.817 1.00 96.75 81 GLU A C 1
ATOM 651 O O . GLU A 1 81 ? -0.260 7.609 5.221 1.00 96.75 81 GLU A O 1
ATOM 656 N N . PRO A 1 82 ? -0.474 9.064 3.517 1.00 97.31 82 PRO A N 1
ATOM 657 C CA . PRO A 1 82 ? -0.541 8.047 2.467 1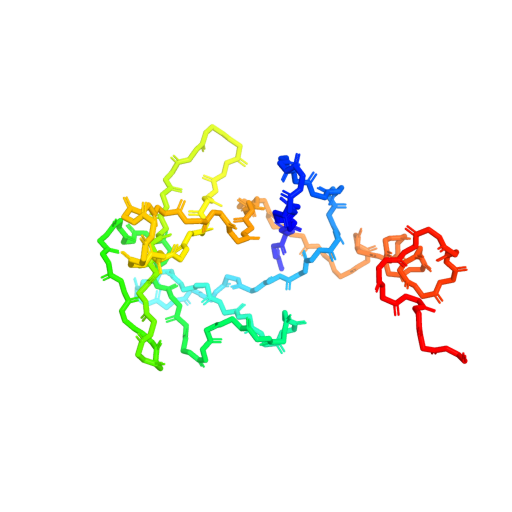.00 97.31 82 PRO A CA 1
ATOM 658 C C . PRO A 1 82 ? 0.699 7.148 2.457 1.00 97.31 82 PRO A C 1
ATOM 660 O O . PRO A 1 82 ? 1.813 7.649 2.555 1.00 97.31 82 PRO A O 1
ATOM 663 N N . GLN A 1 83 ? 0.507 5.836 2.305 1.00 96.81 83 GLN A N 1
ATOM 664 C CA . GLN A 1 83 ? 1.603 4.865 2.175 1.00 96.81 83 GLN A CA 1
ATOM 665 C C . GLN A 1 83 ? 1.623 4.269 0.764 1.00 96.81 83 GLN A C 1
ATOM 667 O O . GLN A 1 83 ? 2.615 4.398 0.049 1.00 96.81 83 GLN A O 1
ATOM 672 N N . TYR A 1 84 ? 0.497 3.716 0.303 1.00 94.56 84 TYR A N 1
ATOM 673 C CA . TYR A 1 84 ? 0.323 3.368 -1.107 1.00 94.56 84 TYR A CA 1
ATOM 674 C C . TYR A 1 84 ? -1.141 3.335 -1.559 1.00 94.56 84 TYR A C 1
ATOM 676 O O . TYR A 1 84 ? -2.065 3.125 -0.766 1.00 94.56 84 TYR A O 1
ATOM 684 N N . MET A 1 85 ? -1.328 3.530 -2.867 1.00 97.56 85 MET A N 1
ATOM 685 C CA . MET A 1 85 ? -2.593 3.372 -3.583 1.00 97.56 85 MET A CA 1
ATOM 686 C C . MET A 1 85 ? -2.642 2.006 -4.265 1.00 97.56 85 MET A C 1
ATOM 688 O O . MET A 1 85 ? -1.811 1.707 -5.120 1.00 97.56 85 MET A O 1
ATOM 692 N N . LEU A 1 86 ? -3.632 1.198 -3.911 1.00 97.44 86 LEU A N 1
ATOM 693 C CA . LEU A 1 86 ? -3.814 -0.173 -4.363 1.00 97.44 86 LEU A CA 1
ATOM 694 C C . LEU A 1 86 ? -4.895 -0.262 -5.444 1.00 97.44 86 LEU A C 1
ATOM 696 O O . LEU A 1 86 ? -6.047 0.112 -5.205 1.00 97.44 86 LEU A O 1
ATOM 700 N N . SER A 1 87 ? -4.551 -0.847 -6.591 1.00 97.81 87 SER A N 1
ATOM 701 C CA . SER A 1 87 ? -5.534 -1.283 -7.585 1.00 97.81 87 SER A CA 1
ATOM 702 C C . SER A 1 87 ? -6.110 -2.640 -7.187 1.00 97.81 87 SER A C 1
ATOM 704 O O . SER A 1 87 ? -5.370 -3.558 -6.846 1.00 97.81 87 SER A O 1
ATOM 706 N N . LEU A 1 88 ? -7.434 -2.799 -7.264 1.00 96.50 88 LEU A N 1
ATOM 707 C CA . LEU A 1 88 ? -8.097 -4.085 -7.000 1.00 96.50 88 LEU A CA 1
ATOM 708 C C . LEU A 1 88 ? -8.170 -4.995 -8.233 1.00 96.50 88 LEU A C 1
ATOM 710 O O . LEU A 1 88 ? -8.752 -6.079 -8.160 1.00 96.50 88 LEU A O 1
ATOM 714 N N . ARG A 1 89 ? -7.590 -4.572 -9.365 1.00 97.56 89 ARG A N 1
ATOM 715 C CA . ARG A 1 89 ? -7.505 -5.393 -10.573 1.00 97.56 89 ARG A CA 1
ATOM 716 C C . ARG A 1 89 ? -6.518 -6.547 -10.341 1.00 97.56 89 ARG A C 1
ATOM 718 O O . ARG A 1 89 ? -5.358 -6.276 -10.029 1.00 97.56 89 ARG A O 1
ATOM 725 N N . PRO A 1 90 ? -6.928 -7.815 -10.531 1.00 97.69 90 PRO A N 1
ATOM 726 C CA . PRO A 1 90 ? -6.007 -8.942 -10.459 1.00 97.69 90 PRO A CA 1
ATOM 727 C C . PRO A 1 90 ? -4.875 -8.805 -11.482 1.00 97.69 90 PRO A C 1
ATOM 729 O O . PRO A 1 90 ? -5.127 -8.537 -12.658 1.00 97.69 90 PRO A O 1
ATOM 732 N N . ARG A 1 91 ? -3.638 -8.995 -11.019 1.00 98.25 91 ARG A N 1
ATOM 733 C CA . ARG A 1 91 ? -2.401 -8.962 -11.812 1.00 98.25 91 ARG A CA 1
ATOM 734 C C . ARG A 1 91 ? -1.678 -10.306 -11.788 1.00 98.25 91 ARG A C 1
ATOM 736 O O . ARG A 1 91 ? -1.759 -11.030 -10.781 1.00 98.25 91 ARG A O 1
ATOM 743 N N . ARG A 1 92 ? -0.953 -10.595 -12.871 1.00 98.19 92 ARG A N 1
ATOM 744 C CA . ARG A 1 92 ? 0.010 -11.699 -13.013 1.00 98.19 92 ARG A CA 1
ATOM 745 C C . ARG A 1 92 ? 1.411 -11.207 -12.635 1.00 98.19 92 ARG A C 1
ATOM 747 O O . ARG A 1 92 ? 1.661 -10.010 -12.626 1.00 98.19 92 ARG A O 1
ATOM 754 N N . LEU A 1 93 ? 2.323 -12.123 -12.310 1.00 96.81 93 LEU A N 1
ATOM 755 C CA . LEU A 1 93 ? 3.682 -11.757 -11.887 1.00 96.81 93 LEU A CA 1
ATOM 756 C C . LEU A 1 93 ? 4.459 -11.095 -13.037 1.00 96.81 93 LEU A C 1
ATOM 758 O O . LEU A 1 93 ? 5.179 -10.125 -12.827 1.00 96.81 93 LEU A O 1
ATOM 762 N N . GLU A 1 94 ? 4.249 -11.580 -14.261 1.00 98.00 94 GLU A N 1
ATOM 763 C CA . GLU A 1 94 ? 4.834 -11.038 -15.494 1.00 98.00 94 GLU A CA 1
ATOM 764 C C . GLU A 1 94 ? 4.498 -9.555 -15.738 1.00 98.00 94 GLU A C 1
ATOM 766 O O . GLU A 1 94 ? 5.326 -8.841 -16.302 1.00 98.00 94 GLU A O 1
ATOM 771 N N . ASP A 1 95 ? 3.360 -9.060 -15.230 1.00 98.00 95 ASP A N 1
ATOM 772 C CA . ASP A 1 95 ? 2.968 -7.647 -15.346 1.00 98.00 95 ASP A CA 1
ATOM 773 C C . ASP A 1 95 ? 3.984 -6.708 -14.658 1.00 98.00 95 ASP A C 1
ATOM 775 O O . ASP A 1 95 ? 4.116 -5.542 -15.028 1.00 98.00 95 ASP A O 1
ATOM 779 N N . PHE A 1 96 ? 4.728 -7.211 -13.666 1.00 97.19 96 PHE A N 1
ATOM 780 C CA . PHE A 1 96 ? 5.705 -6.439 -12.893 1.00 97.19 96 PHE A CA 1
ATOM 781 C C . PHE A 1 96 ? 7.105 -6.441 -13.520 1.00 97.19 96 PHE A C 1
ATOM 783 O O . PHE A 1 96 ? 7.942 -5.622 -13.142 1.00 97.19 96 PHE A O 1
ATOM 790 N N . ALA A 1 97 ? 7.377 -7.311 -14.500 1.00 96.88 97 ALA A N 1
ATOM 791 C CA . ALA A 1 97 ? 8.731 -7.566 -14.999 1.00 96.88 97 ALA A CA 1
ATOM 792 C C . ALA A 1 97 ? 9.443 -6.299 -15.508 1.00 96.88 97 ALA A C 1
ATOM 794 O O . ALA A 1 97 ? 10.622 -6.083 -15.219 1.00 96.88 97 ALA A O 1
ATOM 795 N N . ALA A 1 98 ? 8.722 -5.429 -16.223 1.00 95.62 98 ALA A N 1
ATOM 796 C CA . ALA A 1 98 ? 9.276 -4.181 -16.746 1.00 95.62 98 ALA A CA 1
ATOM 797 C C . ALA A 1 98 ? 9.684 -3.208 -15.627 1.00 95.62 98 ALA A C 1
ATOM 799 O O . ALA A 1 98 ? 10.761 -2.609 -15.688 1.00 95.62 98 ALA A O 1
ATOM 800 N N . ARG A 1 99 ? 8.853 -3.070 -14.583 1.00 94.75 99 ARG A N 1
ATOM 801 C CA . ARG A 1 99 ? 9.170 -2.210 -13.437 1.00 94.75 99 ARG A CA 1
ATOM 802 C C . ARG A 1 99 ? 10.245 -2.821 -12.553 1.00 94.75 99 ARG A C 1
ATOM 804 O O . ARG A 1 99 ? 11.153 -2.092 -12.180 1.00 94.75 99 ARG A O 1
ATOM 811 N N . CYS A 1 100 ? 10.247 -4.134 -12.323 1.00 93.88 100 CYS A N 1
ATOM 812 C CA . CYS A 1 100 ? 11.348 -4.812 -11.632 1.00 93.88 100 CYS A CA 1
ATOM 813 C C . CYS A 1 100 ? 12.698 -4.547 -12.312 1.00 93.88 100 CYS A C 1
ATOM 815 O O . CYS A 1 100 ? 13.650 -4.175 -11.632 1.00 93.88 100 CYS A O 1
ATOM 817 N N . ARG A 1 101 ? 12.773 -4.660 -13.648 1.00 94.19 101 ARG A N 1
ATOM 818 C CA . ARG A 1 101 ? 13.998 -4.333 -14.396 1.00 94.19 101 ARG A CA 1
ATOM 819 C C . ARG A 1 101 ? 14.413 -2.880 -14.174 1.00 94.19 101 ARG A C 1
ATOM 821 O O . ARG A 1 101 ? 15.560 -2.632 -13.829 1.00 94.19 101 ARG A O 1
ATOM 828 N N . TYR A 1 102 ? 13.480 -1.936 -14.305 1.00 93.44 102 TYR A N 1
ATOM 829 C CA . TYR A 1 102 ? 13.762 -0.523 -14.039 1.00 93.44 102 TYR A CA 1
ATOM 830 C C . TYR A 1 102 ? 14.308 -0.297 -12.623 1.00 93.44 102 TYR A C 1
ATOM 832 O O . TYR A 1 102 ? 15.296 0.411 -12.466 1.00 93.44 102 TYR A O 1
ATOM 840 N N . GLN A 1 103 ? 13.689 -0.904 -11.605 1.00 90.19 103 GLN A N 1
ATOM 841 C CA . GLN A 1 103 ? 14.094 -0.731 -10.208 1.00 90.19 103 GLN A CA 1
ATOM 842 C C . GLN A 1 103 ? 15.487 -1.310 -9.903 1.00 90.19 103 GLN A C 1
ATOM 844 O O . GLN A 1 103 ? 16.142 -0.857 -8.969 1.00 90.19 103 GLN A O 1
ATOM 849 N N . GLN A 1 104 ? 15.941 -2.290 -10.688 1.00 91.56 104 GLN A N 1
ATOM 850 C CA . GLN A 1 104 ? 17.252 -2.927 -10.529 1.00 91.56 104 GLN A CA 1
ATOM 851 C C . GLN A 1 104 ? 18.369 -2.227 -11.310 1.00 91.56 104 GLN A C 1
ATOM 853 O O . GLN A 1 104 ? 19.522 -2.315 -10.908 1.00 91.56 104 GLN A O 1
ATOM 858 N N . THR A 1 105 ? 18.059 -1.576 -12.438 1.00 91.62 105 THR A N 1
ATOM 859 C CA . THR A 1 105 ? 19.098 -1.109 -13.376 1.00 91.62 105 THR A CA 1
ATOM 860 C C . THR A 1 105 ? 19.103 0.392 -13.631 1.00 91.62 105 THR A C 1
ATOM 862 O O . THR A 1 105 ? 20.068 0.904 -14.190 1.00 91.62 105 THR A O 1
ATOM 865 N N . SER A 1 106 ? 18.018 1.108 -13.329 1.00 90.56 106 SER A N 1
ATOM 866 C CA . SER A 1 106 ? 17.928 2.539 -13.631 1.00 90.56 106 SER A CA 1
ATOM 867 C C . SER A 1 106 ? 18.631 3.356 -12.551 1.00 90.56 106 SER A C 1
ATOM 869 O O . SER A 1 106 ? 18.255 3.211 -11.395 1.00 90.56 106 SER A O 1
ATOM 871 N N . PRO A 1 107 ? 19.527 4.303 -12.884 1.00 87.81 107 PRO A N 1
ATOM 872 C CA . PRO A 1 107 ? 20.107 5.214 -11.891 1.00 87.81 107 PRO A CA 1
ATOM 873 C C . PRO A 1 107 ? 19.061 6.149 -11.260 1.00 87.81 107 PRO A C 1
ATOM 875 O O . PRO A 1 107 ? 19.296 6.740 -10.214 1.00 87.81 107 PRO A O 1
ATOM 878 N N . ASN A 1 108 ? 17.888 6.268 -11.889 1.00 84.50 108 ASN A N 1
ATOM 879 C CA . ASN A 1 108 ? 16.754 7.050 -11.401 1.00 84.50 108 ASN A CA 1
ATOM 880 C C . ASN A 1 108 ? 15.775 6.201 -10.565 1.00 84.50 108 ASN A C 1
ATOM 882 O O . ASN A 1 108 ? 14.611 6.580 -10.398 1.00 84.50 108 ASN A O 1
ATOM 886 N N . SER A 1 109 ? 16.181 5.010 -10.118 1.00 80.25 109 SER A N 1
ATOM 887 C CA . SER A 1 109 ? 15.421 4.199 -9.169 1.00 80.25 109 SER A CA 1
ATOM 888 C C . SER A 1 109 ? 15.836 4.529 -7.733 1.00 80.25 109 SER A C 1
ATOM 890 O O . SER A 1 109 ? 17.002 4.754 -7.434 1.00 80.25 109 SER A O 1
ATOM 892 N N . ALA A 1 110 ? 14.868 4.531 -6.814 1.00 71.12 110 ALA A N 1
ATOM 893 C CA . ALA A 1 110 ? 15.150 4.690 -5.389 1.00 71.12 110 ALA A CA 1
ATOM 894 C C . ALA A 1 110 ? 15.791 3.436 -4.759 1.00 71.12 110 ALA A C 1
ATOM 896 O O . ALA A 1 110 ? 16.352 3.524 -3.671 1.00 71.12 110 ALA A O 1
ATOM 897 N N . THR A 1 111 ? 15.689 2.275 -5.415 1.00 62.88 111 THR A N 1
ATOM 898 C CA . THR A 1 111 ? 16.208 0.985 -4.926 1.00 62.88 111 THR A CA 1
ATOM 899 C C . THR A 1 111 ? 17.564 0.608 -5.518 1.00 62.88 111 THR A C 1
ATOM 901 O O . THR A 1 111 ? 18.200 -0.310 -5.011 1.00 62.88 111 THR A O 1
ATOM 904 N N . SER A 1 112 ? 18.036 1.306 -6.553 1.00 56.34 112 SER A N 1
ATOM 905 C CA . SER A 1 112 ? 19.326 1.039 -7.206 1.00 56.34 112 SER A CA 1
ATOM 906 C C . SER A 1 112 ? 20.536 1.649 -6.484 1.00 56.34 112 SER A C 1
ATOM 908 O O . SER A 1 112 ? 21.656 1.512 -6.960 1.00 56.34 112 SER A O 1
ATOM 910 N N . THR A 1 113 ? 20.350 2.322 -5.343 1.00 48.03 113 THR A N 1
ATOM 911 C CA . THR A 1 113 ? 21.423 3.032 -4.612 1.00 48.03 113 THR A CA 1
ATOM 912 C C . THR A 1 113 ? 22.295 2.120 -3.730 1.00 48.03 113 THR A C 1
ATOM 914 O O . THR A 1 113 ? 22.988 2.601 -2.841 1.00 48.03 113 THR A O 1
ATOM 917 N N . PHE A 1 114 ? 22.296 0.808 -3.970 1.00 44.06 114 PHE A N 1
ATOM 918 C CA . PHE A 1 114 ? 23.257 -0.124 -3.374 1.00 44.06 114 PHE A CA 1
ATOM 919 C C . PHE A 1 114 ? 23.980 -0.898 -4.485 1.00 44.06 114 PHE A C 1
ATOM 921 O O . PHE A 1 114 ? 23.632 -2.037 -4.795 1.00 44.06 114 PHE A O 1
ATOM 928 N N . GLN A 1 115 ? 24.977 -0.252 -5.090 1.00 40.12 115 GLN A N 1
ATOM 929 C CA . GLN A 1 115 ? 26.133 -0.898 -5.715 1.00 40.12 115 GLN A CA 1
ATOM 930 C C . GLN A 1 115 ? 27.398 -0.265 -5.148 1.00 40.12 115 GLN A C 1
ATOM 932 O O . GLN A 1 115 ? 27.389 0.975 -4.970 1.00 40.12 115 GLN A O 1
#

Sequence (115 aa):
MLSARVASKNGGFSPEFDHMTLLVRLKDPWLADVGFGELFTEPKRLDYSGPQTDGGRVYRITRRPEGRLLSRWEGAKNLWEPQYMLSLRPRRLEDFAARCRYQQTSPNSATSTFQ

Radius of gyration: 14.48 Å; chains: 1; bounding box: 40×32×35 Å

pLDDT: mean 93.28, std 10.16, range [40.12, 98.31]

Secondary structure (DSSP, 8-state):
-EEEEEBPTTSSBPPTTSEEEEEEESSSEEEE-SSSSSS-SS-EESS--S-EEETTEEEEEEEETTEEEEEEEEGGGTEEEEEEEEP-S---GGGGHHHHHHHHH-TT-SS----

Foldseek 3Di:
DWWKFFADPVGDTHDTLLDDWDFDDDVFTWIGDPDPPPDFDDIDGQPDQDWDDGPNKIWGWDQDPQGIWIWIQDPVVRDTHTGIGIHPDDDDPVVNVVSVVCCCPPPPHPNVPPD